Protein AF-A5UXB6-F1 (afdb_monomer_lite)

pLDDT: mean 73.26, std 17.84, range [37.19, 93.69]

Structure (mmCIF, N/CA/C/O backbone):
data_AF-A5UXB6-F1
#
_entry.id   AF-A5UXB6-F1
#
loop_
_atom_site.group_PDB
_atom_site.id
_atom_site.type_symbol
_atom_site.label_atom_id
_atom_site.label_alt_id
_atom_site.label_comp_id
_atom_site.label_asym_id
_atom_site.label_entity_id
_atom_site.label_seq_id
_atom_site.pdbx_PDB_ins_code
_atom_site.Cartn_x
_atom_site.Cartn_y
_atom_site.Cartn_z
_atom_site.occupancy
_atom_site.B_iso_or_equiv
_atom_site.auth_seq_id
_atom_site.auth_comp_id
_atom_site.auth_asym_id
_atom_site.auth_atom_id
_atom_site.pdbx_PDB_model_num
ATOM 1 N N . MET A 1 1 ? 12.233 1.425 -29.321 1.00 39.41 1 MET A N 1
ATOM 2 C CA . MET A 1 1 ? 12.906 1.527 -28.007 1.00 39.41 1 MET A CA 1
ATOM 3 C C . MET A 1 1 ? 11.955 0.971 -26.954 1.00 39.41 1 MET A C 1
ATOM 5 O O . MET A 1 1 ? 10.938 1.598 -26.696 1.00 39.41 1 MET A O 1
ATOM 9 N N . ALA A 1 2 ? 12.189 -0.246 -26.450 1.00 39.12 2 ALA A N 1
ATOM 10 C CA . ALA A 1 2 ? 11.313 -0.839 -25.436 1.00 39.12 2 ALA A CA 1
ATOM 11 C C . ALA A 1 2 ? 11.475 -0.073 -24.106 1.00 39.12 2 ALA A C 1
ATOM 13 O O . ALA A 1 2 ? 12.610 0.250 -23.741 1.00 39.12 2 ALA A O 1
ATOM 14 N N . PRO A 1 3 ? 10.387 0.265 -23.394 1.00 46.69 3 PRO A N 1
ATOM 15 C CA . PRO A 1 3 ? 10.485 0.965 -22.120 1.00 46.69 3 PRO A CA 1
ATOM 16 C C . PRO A 1 3 ? 11.256 0.093 -21.124 1.00 46.69 3 PRO A C 1
ATOM 18 O O . PRO A 1 3 ? 10.908 -1.067 -20.905 1.00 46.69 3 PRO A O 1
ATOM 21 N N . ARG A 1 4 ? 12.327 0.643 -20.537 1.00 51.50 4 ARG A N 1
ATOM 22 C CA . ARG A 1 4 ? 13.117 -0.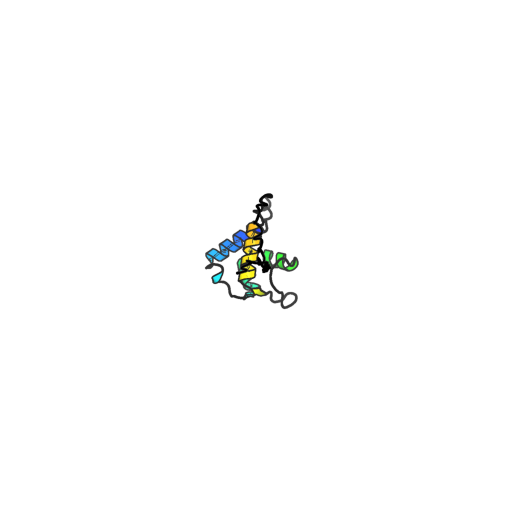061 -19.520 1.00 51.50 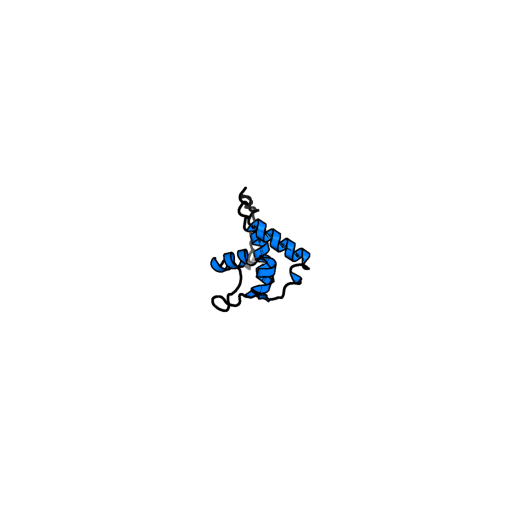4 ARG A CA 1
ATOM 23 C C . ARG A 1 4 ? 12.195 -0.473 -18.364 1.00 51.50 4 ARG A C 1
ATOM 25 O O . ARG A 1 4 ? 11.356 0.340 -17.956 1.00 51.50 4 ARG A O 1
ATOM 32 N N . PRO A 1 5 ? 12.334 -1.694 -17.821 1.00 57.69 5 PRO A N 1
ATOM 33 C CA . PRO A 1 5 ? 11.557 -2.103 -16.661 1.00 57.69 5 PRO A CA 1
ATOM 34 C C . PRO A 1 5 ? 11.853 -1.140 -15.505 1.00 57.69 5 PRO A C 1
ATOM 36 O O . PRO A 1 5 ? 12.982 -1.038 -15.037 1.00 57.69 5 PRO A O 1
ATOM 39 N N . GLN A 1 6 ? 10.841 -0.384 -15.072 1.00 67.62 6 GLN A N 1
ATOM 40 C CA . GLN A 1 6 ? 10.964 0.494 -13.907 1.00 67.62 6 GLN A CA 1
ATOM 41 C C . GLN A 1 6 ? 11.167 -0.367 -12.660 1.00 67.62 6 GLN A C 1
ATOM 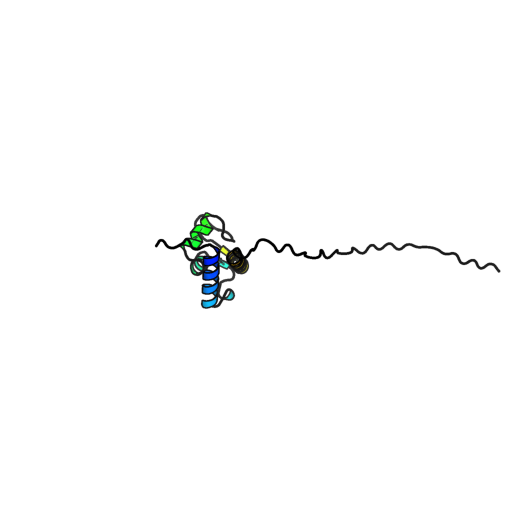43 O O . GLN A 1 6 ? 10.343 -1.257 -12.409 1.00 67.62 6 GLN A O 1
ATOM 48 N N . SER A 1 7 ? 12.227 -0.085 -11.898 1.00 80.38 7 SER A N 1
ATOM 49 C CA . SER A 1 7 ? 12.545 -0.779 -10.648 1.00 80.38 7 SER A CA 1
ATOM 50 C C . SER A 1 7 ? 11.473 -0.532 -9.582 1.00 80.38 7 SER A C 1
ATOM 52 O O . SER A 1 7 ? 10.726 0.452 -9.639 1.00 80.38 7 SER A O 1
ATOM 54 N N . ALA A 1 8 ? 11.391 -1.430 -8.596 1.00 77.94 8 ALA A N 1
ATOM 55 C CA . ALA A 1 8 ? 10.444 -1.311 -7.489 1.00 77.94 8 ALA A CA 1
ATOM 56 C C . ALA A 1 8 ? 10.613 0.019 -6.730 1.00 77.94 8 ALA A C 1
ATOM 58 O O . ALA A 1 8 ? 9.621 0.694 -6.464 1.00 77.94 8 ALA A O 1
ATOM 59 N N . ALA A 1 9 ? 11.853 0.468 -6.514 1.00 81.44 9 ALA A N 1
ATOM 60 C CA . ALA A 1 9 ? 12.136 1.743 -5.859 1.00 81.44 9 ALA A CA 1
ATOM 61 C C . ALA A 1 9 ? 11.677 2.965 -6.665 1.00 81.44 9 ALA A C 1
ATOM 63 O O . ALA A 1 9 ? 11.119 3.903 -6.097 1.00 81.44 9 ALA A O 1
ATOM 64 N N . SER A 1 10 ? 11.836 2.968 -7.996 1.00 84.69 10 SER A N 1
ATOM 65 C CA . SER A 1 10 ? 11.296 4.056 -8.826 1.00 84.69 10 SER A CA 1
ATOM 66 C C . SER A 1 10 ? 9.769 4.133 -8.732 1.00 84.69 10 SER A C 1
ATOM 68 O O . SER A 1 10 ? 9.206 5.229 -8.707 1.00 84.69 10 SER A O 1
ATOM 70 N N . ARG A 1 11 ? 9.089 2.982 -8.640 1.00 84.56 11 ARG A N 1
ATOM 71 C CA . ARG A 1 11 ? 7.631 2.933 -8.446 1.00 84.56 11 ARG A CA 1
ATOM 72 C C . ARG A 1 11 ? 7.225 3.388 -7.044 1.00 84.56 11 ARG A C 1
ATOM 74 O O . ARG A 1 11 ? 6.264 4.144 -6.928 1.00 84.56 11 ARG A O 1
ATOM 81 N N . ALA A 1 12 ? 7.977 3.003 -6.013 1.00 85.69 12 ALA A N 1
ATOM 82 C CA . ALA A 1 12 ? 7.748 3.425 -4.632 1.00 85.69 12 ALA A CA 1
ATOM 83 C C . ALA A 1 12 ? 7.884 4.946 -4.471 1.00 85.69 12 ALA A C 1
ATOM 85 O O . ALA A 1 12 ? 6.962 5.592 -3.976 1.00 85.69 12 ALA A O 1
ATOM 86 N N . ARG A 1 13 ? 8.956 5.546 -5.010 1.00 85.81 13 ARG A N 1
ATOM 87 C CA . ARG A 1 13 ? 9.147 7.010 -5.022 1.00 85.81 13 ARG A CA 1
ATOM 88 C C . ARG A 1 13 ? 8.002 7.733 -5.731 1.00 85.81 13 ARG A C 1
ATOM 90 O O . ARG A 1 13 ? 7.509 8.746 -5.247 1.00 85.81 13 ARG A O 1
ATOM 97 N N . ARG A 1 14 ? 7.519 7.188 -6.852 1.00 86.75 14 ARG A N 1
ATOM 98 C CA . ARG A 1 14 ? 6.369 7.756 -7.571 1.00 86.75 14 ARG A CA 1
ATOM 99 C C . ARG A 1 14 ? 5.073 7.662 -6.763 1.00 86.75 14 ARG A C 1
ATOM 101 O O . ARG A 1 14 ? 4.261 8.579 -6.824 1.00 86.75 14 ARG A O 1
ATOM 108 N N . ALA A 1 15 ? 4.865 6.577 -6.021 1.00 85.75 15 ALA A N 1
ATOM 109 C CA . ALA A 1 15 ? 3.714 6.440 -5.133 1.00 85.75 15 ALA A CA 1
ATOM 110 C C . ALA A 1 15 ? 3.784 7.427 -3.952 1.00 85.75 15 ALA A C 1
ATOM 112 O O . ALA A 1 15 ? 2.772 8.047 -3.633 1.00 85.75 15 ALA A O 1
ATOM 113 N N . GLN A 1 16 ? 4.968 7.646 -3.367 1.00 85.62 16 GLN A N 1
ATOM 114 C CA . GLN A 1 16 ? 5.179 8.676 -2.341 1.00 85.62 16 GLN A CA 1
ATOM 115 C C . GLN A 1 16 ? 4.896 10.089 -2.868 1.00 85.62 16 GLN A C 1
ATOM 117 O O . GLN A 1 16 ? 4.237 10.874 -2.191 1.00 85.62 16 GLN A O 1
ATOM 122 N N . GLU A 1 17 ? 5.339 10.405 -4.086 1.00 85.62 17 GLU A N 1
ATOM 123 C CA . GLU A 1 17 ? 5.066 11.707 -4.705 1.00 85.62 17 GLU A CA 1
ATOM 124 C C . GLU A 1 17 ? 3.564 11.920 -4.936 1.00 85.62 17 GLU A C 1
ATOM 126 O O . GLU A 1 17 ? 3.018 12.972 -4.615 1.00 85.62 17 GLU A O 1
ATOM 131 N N . ARG A 1 18 ? 2.854 10.887 -5.405 1.00 82.19 18 ARG A N 1
ATOM 132 C CA . ARG A 1 18 ? 1.389 10.940 -5.550 1.00 82.19 18 ARG A CA 1
ATOM 133 C C . ARG A 1 18 ? 0.690 11.162 -4.213 1.00 82.19 18 ARG A C 1
ATOM 135 O O . ARG A 1 18 ? -0.241 11.956 -4.154 1.00 82.19 18 ARG A O 1
ATOM 142 N N . LEU A 1 19 ? 1.153 10.505 -3.151 1.00 84.94 19 LEU A N 1
ATOM 143 C CA . LEU A 1 19 ? 0.623 10.725 -1.807 1.00 84.94 19 LEU A CA 1
ATOM 144 C C . LEU A 1 19 ? 0.820 12.172 -1.355 1.00 84.94 19 LEU A C 1
ATOM 146 O O . LEU A 1 19 ? -0.125 12.768 -0.851 1.00 84.94 19 LEU A O 1
ATOM 150 N N . ARG A 1 20 ? 1.995 12.770 -1.592 1.00 84.25 20 ARG A N 1
ATOM 151 C CA . ARG A 1 20 ? 2.249 14.186 -1.268 1.00 84.25 20 ARG A CA 1
ATOM 152 C C . ARG A 1 20 ? 1.284 15.126 -1.984 1.00 84.25 20 ARG A C 1
ATOM 154 O O . ARG A 1 20 ? 0.714 16.001 -1.341 1.00 84.25 20 ARG A O 1
ATOM 161 N N . VAL A 1 21 ? 1.048 14.909 -3.278 1.00 80.25 21 VAL A N 1
ATOM 162 C CA . VAL A 1 21 ? 0.109 15.722 -4.072 1.00 80.25 21 VAL A CA 1
ATOM 163 C C . VAL A 1 21 ? -1.339 15.579 -3.577 1.00 80.25 21 VAL A C 1
ATOM 165 O O . VAL A 1 21 ? -2.106 16.535 -3.648 1.00 80.25 21 VAL A O 1
ATOM 168 N N . CYS A 1 22 ? -1.718 14.420 -3.035 1.00 71.00 22 CYS A N 1
ATOM 169 C CA . CYS A 1 22 ? -3.071 14.144 -2.541 1.00 71.00 22 CYS A CA 1
ATOM 170 C C . CYS A 1 22 ? -3.309 14.504 -1.059 1.00 71.00 22 CYS A C 1
ATOM 172 O O . CYS A 1 22 ? -4.325 14.091 -0.505 1.00 71.00 22 CYS A O 1
ATOM 174 N N . GLY A 1 23 ? -2.415 15.263 -0.414 1.00 74.25 23 GLY A N 1
ATOM 175 C CA . GLY A 1 23 ? -2.568 15.674 0.992 1.00 74.25 23 GLY A CA 1
ATOM 176 C C . GLY A 1 23 ? -1.738 14.869 1.999 1.00 74.25 23 GLY A C 1
ATOM 177 O O . GLY A 1 23 ? -1.924 15.010 3.203 1.00 74.25 23 GLY A O 1
ATOM 178 N N . GLY A 1 24 ? -0.798 14.051 1.525 1.00 78.56 24 GLY A N 1
ATOM 179 C CA . GLY A 1 24 ? 0.156 13.316 2.352 1.00 78.56 24 GLY A CA 1
ATOM 180 C C . GLY A 1 24 ? -0.369 11.985 2.894 1.00 78.56 24 GLY A C 1
ATOM 181 O O . GLY A 1 24 ? -1.447 11.512 2.541 1.00 78.56 24 GLY A O 1
ATOM 182 N N . GLY A 1 25 ? 0.433 11.354 3.758 1.00 76.25 25 GLY A N 1
ATOM 183 C CA . GLY A 1 25 ? 0.074 10.086 4.399 1.00 76.25 25 GLY A CA 1
ATOM 184 C C . GLY A 1 25 ? -1.154 10.199 5.306 1.00 76.25 25 GLY A C 1
ATO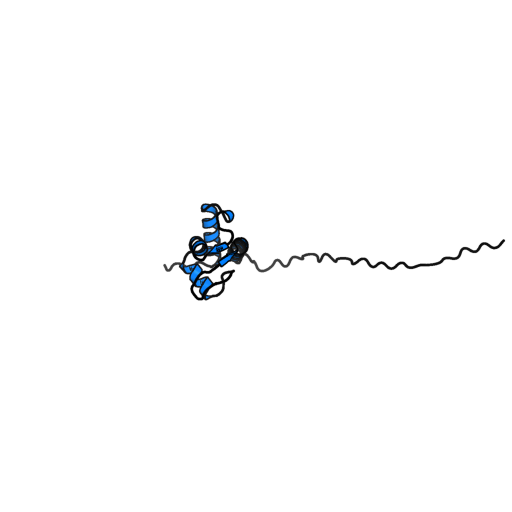M 185 O O . GLY A 1 25 ? -1.911 9.241 5.409 1.00 76.25 25 GLY A O 1
ATOM 186 N N . ASP A 1 26 ? -1.399 11.371 5.895 1.00 78.69 26 ASP A N 1
ATOM 187 C CA . ASP A 1 26 ? -2.508 11.601 6.830 1.00 78.69 26 ASP A CA 1
ATOM 188 C C . ASP A 1 26 ? -3.885 11.656 6.164 1.00 78.69 26 ASP A C 1
ATOM 190 O O . ASP A 1 26 ? -4.889 11.396 6.826 1.00 78.69 26 ASP A O 1
ATOM 194 N N . ALA A 1 27 ? -3.935 11.916 4.853 1.00 82.06 27 ALA A N 1
ATOM 195 C CA . ALA A 1 27 ? -5.162 11.853 4.062 1.00 82.06 27 ALA A CA 1
ATOM 196 C C . ALA A 1 27 ? -5.665 10.410 3.857 1.00 82.06 27 ALA A C 1
ATOM 198 O O . ALA A 1 27 ? -6.815 10.201 3.469 1.00 82.06 27 ALA A O 1
ATOM 199 N N . LEU A 1 28 ? -4.819 9.406 4.116 1.00 85.50 28 LEU A N 1
ATOM 200 C CA . LEU A 1 28 ? -5.216 8.004 4.058 1.00 85.50 28 LEU A CA 1
ATOM 201 C C . LEU A 1 28 ? -6.003 7.599 5.314 1.00 85.50 28 LEU A C 1
ATOM 203 O O . LEU A 1 28 ? -5.667 8.033 6.426 1.00 85.50 28 LEU A O 1
ATOM 207 N N . PRO A 1 29 ? -6.989 6.693 5.174 1.00 87.81 29 PRO A N 1
ATOM 208 C CA . PRO A 1 29 ? -7.678 6.113 6.320 1.00 87.81 29 PRO A CA 1
ATOM 209 C C . PRO A 1 29 ? -6.695 5.349 7.216 1.00 87.81 29 PRO A C 1
ATOM 211 O O . PRO A 1 29 ? -5.698 4.806 6.743 1.00 87.81 29 PRO A O 1
ATOM 214 N N . ALA A 1 30 ? -7.002 5.254 8.514 1.00 90.38 30 ALA A N 1
ATOM 215 C CA . ALA A 1 30 ? -6.167 4.536 9.485 1.00 90.38 30 ALA A CA 1
ATOM 216 C C . ALA A 1 30 ? -5.927 3.061 9.101 1.00 90.38 30 ALA A C 1
ATOM 218 O O . ALA A 1 30 ? -4.869 2.499 9.390 1.00 90.38 30 ALA A O 1
ATOM 219 N N . VAL A 1 31 ? -6.894 2.450 8.412 1.00 91.56 31 VAL A N 1
ATOM 220 C CA . VAL A 1 31 ? -6.777 1.124 7.802 1.00 91.56 31 VAL A CA 1
ATOM 221 C C . VAL A 1 31 ? -7.010 1.265 6.304 1.00 91.56 31 VAL A C 1
ATOM 223 O O . VAL A 1 31 ? -8.107 1.623 5.880 1.00 91.56 31 VAL A O 1
ATOM 226 N N . LEU A 1 32 ? -5.988 0.957 5.510 1.00 91.19 32 LEU A N 1
ATOM 227 C CA . LEU A 1 32 ? -6.075 0.941 4.058 1.00 91.19 32 LEU A CA 1
ATOM 228 C C . LEU A 1 32 ? -6.754 -0.331 3.582 1.00 91.19 32 LEU A C 1
ATOM 230 O O . LEU A 1 32 ? -6.506 -1.427 4.092 1.00 91.19 32 LEU A O 1
ATOM 234 N N . THR A 1 33 ? -7.545 -0.175 2.533 1.00 91.38 33 THR A N 1
ATOM 235 C CA . THR A 1 33 ? -8.128 -1.260 1.756 1.00 91.38 33 THR A CA 1
ATOM 236 C C . THR A 1 33 ? -7.377 -1.456 0.440 1.00 91.38 33 THR A C 1
ATOM 238 O O . THR A 1 33 ? -6.503 -0.674 0.057 1.00 91.38 33 THR A O 1
ATOM 241 N N . SER A 1 34 ? -7.751 -2.495 -0.311 1.00 90.25 34 SER A N 1
ATOM 242 C CA . SER A 1 34 ? -7.250 -2.701 -1.674 1.00 90.25 34 SER A CA 1
ATOM 243 C C . SER A 1 34 ? -7.493 -1.491 -2.577 1.00 90.25 34 SER A C 1
ATOM 245 O O . SER A 1 34 ? -6.662 -1.209 -3.431 1.00 90.25 34 SER A O 1
ATOM 247 N N . HIS A 1 35 ? -8.606 -0.773 -2.399 1.00 88.88 35 HIS A N 1
ATOM 248 C CA . HIS A 1 35 ? -8.919 0.396 -3.217 1.00 88.88 35 HIS A CA 1
ATOM 249 C C . HIS A 1 35 ? -7.909 1.527 -2.981 1.00 88.88 35 HIS A C 1
ATOM 251 O O . HIS A 1 35 ? -7.328 2.041 -3.938 1.00 88.88 35 HIS A O 1
ATOM 257 N N . ASP A 1 36 ? -7.620 1.825 -1.714 1.00 89.69 36 ASP A N 1
ATOM 258 C CA . ASP A 1 36 ? -6.687 2.884 -1.311 1.00 89.69 36 ASP A CA 1
ATOM 259 C C . ASP A 1 36 ? -5.263 2.574 -1.791 1.00 89.69 36 ASP A C 1
ATOM 261 O O . ASP A 1 36 ? -4.589 3.406 -2.405 1.00 89.69 36 ASP A O 1
ATOM 265 N N . ALA A 1 37 ? -4.822 1.326 -1.601 1.00 88.38 37 ALA A N 1
ATOM 266 C CA . ALA A 1 37 ? -3.511 0.882 -2.059 1.00 88.38 37 ALA A CA 1
ATOM 267 C C . ALA A 1 37 ? -3.390 0.898 -3.594 1.00 88.38 37 ALA A C 1
ATOM 269 O O . ALA A 1 37 ? -2.344 1.279 -4.123 1.00 88.38 37 ALA A O 1
ATOM 270 N N . ILE A 1 38 ? -4.447 0.531 -4.331 1.00 89.62 38 ILE A N 1
ATOM 271 C CA . ILE A 1 38 ? -4.468 0.591 -5.802 1.00 89.62 38 ILE A CA 1
ATOM 272 C C . ILE A 1 38 ? -4.412 2.037 -6.298 1.00 89.62 38 ILE A C 1
ATOM 274 O O . ILE A 1 38 ? -3.719 2.300 -7.285 1.00 89.62 38 ILE A O 1
ATOM 278 N N . ALA A 1 39 ? -5.099 2.970 -5.636 1.00 87.00 39 ALA A N 1
ATOM 279 C CA . ALA A 1 39 ? -5.034 4.387 -5.987 1.00 87.00 39 ALA A CA 1
ATOM 280 C C . ALA A 1 39 ? -3.591 4.919 -5.878 1.00 87.00 39 ALA A C 1
ATOM 282 O O . ALA A 1 39 ? -3.113 5.615 -6.781 1.00 87.00 39 ALA A O 1
ATOM 283 N N . CYS A 1 40 ? -2.864 4.496 -4.839 1.00 86.25 40 CYS A N 1
ATOM 284 C CA . CYS A 1 40 ? -1.478 4.895 -4.595 1.00 86.25 40 CYS A CA 1
ATOM 285 C C . CYS A 1 40 ? -0.481 4.208 -5.547 1.00 86.25 40 CYS A C 1
ATOM 287 O O . CYS A 1 40 ? 0.243 4.871 -6.296 1.00 86.25 40 CYS A O 1
ATOM 289 N N . LEU A 1 41 ? -0.457 2.871 -5.542 1.00 87.31 41 LEU A N 1
ATOM 290 C CA . LEU A 1 41 ? 0.554 2.04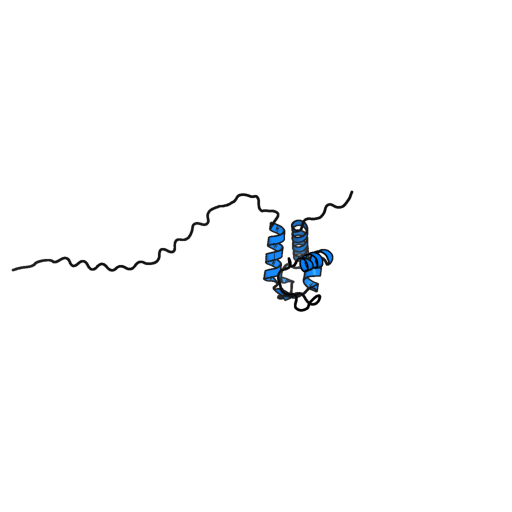2 -6.216 1.00 87.31 41 LEU A CA 1
ATOM 291 C C . LEU A 1 41 ? 0.241 1.786 -7.697 1.00 87.31 41 LEU A C 1
ATOM 293 O O . LEU A 1 41 ? 1.126 1.454 -8.488 1.00 8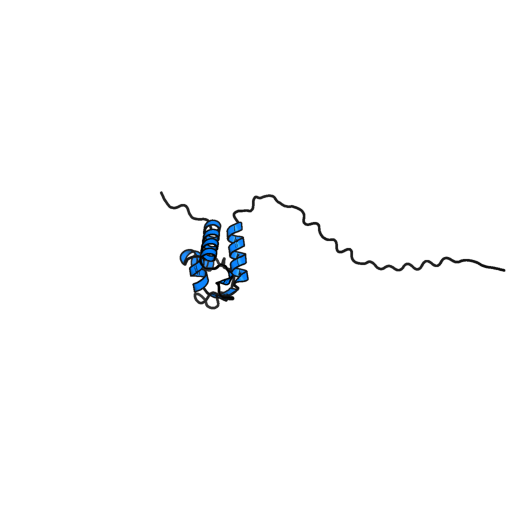7.31 41 LEU A O 1
ATOM 297 N N . GLY A 1 42 ? -1.024 1.917 -8.087 1.00 88.44 42 GLY A N 1
ATOM 298 C CA . GLY A 1 42 ? -1.528 1.458 -9.374 1.00 88.44 42 GLY A CA 1
ATOM 299 C C . GLY A 1 42 ? -1.863 -0.037 -9.377 1.00 88.44 42 GLY A C 1
ATOM 300 O O . GLY A 1 42 ? -1.193 -0.875 -8.768 1.00 88.44 42 GLY A O 1
ATOM 301 N N . ARG A 1 43 ? -2.909 -0.388 -10.131 1.00 88.44 43 ARG A N 1
ATOM 302 C CA . ARG A 1 43 ? -3.511 -1.732 -10.147 1.00 88.44 43 ARG A CA 1
ATOM 303 C C . ARG A 1 43 ? -2.526 -2.850 -10.502 1.00 88.44 43 ARG A C 1
ATOM 305 O O . ARG A 1 43 ? -2.500 -3.879 -9.833 1.00 88.44 43 ARG A O 1
ATOM 312 N N . ALA A 1 44 ? -1.721 -2.663 -11.549 1.00 88.31 44 ALA A N 1
ATOM 313 C CA . ALA A 1 44 ? -0.802 -3.696 -12.029 1.00 88.31 44 ALA A CA 1
ATOM 314 C C . ALA A 1 44 ? 0.291 -4.027 -11.001 1.00 88.31 44 ALA A C 1
ATOM 316 O O . ALA A 1 44 ? 0.597 -5.197 -10.777 1.00 88.31 44 ALA A O 1
ATOM 317 N N . TRP A 1 45 ? 0.852 -3.005 -10.347 1.00 88.62 45 TRP A N 1
ATOM 318 C CA . TRP A 1 45 ? 1.909 -3.203 -9.360 1.00 88.62 45 TRP A CA 1
ATOM 319 C C . TRP A 1 45 ? 1.364 -3.780 -8.052 1.00 88.62 45 TRP A C 1
ATOM 321 O O . TRP A 1 45 ? 1.951 -4.722 -7.527 1.00 88.62 45 TRP A O 1
ATOM 331 N N . PHE A 1 46 ? 0.194 -3.319 -7.599 1.00 90.38 46 PHE A N 1
ATOM 332 C CA . PHE A 1 46 ? -0.499 -3.898 -6.446 1.00 90.38 46 PHE A CA 1
ATOM 333 C C . PHE A 1 46 ? -0.746 -5.407 -6.615 1.00 90.38 46 PHE A C 1
ATOM 335 O O . PHE A 1 46 ? -0.369 -6.196 -5.753 1.00 90.38 46 PHE A O 1
ATOM 342 N N . HIS A 1 47 ? -1.319 -5.838 -7.747 1.00 88.31 47 HIS A N 1
ATOM 343 C CA . HIS A 1 47 ? -1.568 -7.266 -7.984 1.00 88.31 47 HIS A CA 1
ATOM 344 C C . HIS A 1 47 ? -0.285 -8.089 -8.096 1.00 88.31 47 HIS A C 1
ATOM 346 O O . HIS A 1 47 ? -0.275 -9.243 -7.671 1.00 88.31 47 HIS A O 1
ATOM 352 N N . HIS A 1 48 ? 0.780 -7.523 -8.667 1.00 88.94 48 HIS A N 1
ATOM 353 C CA . HIS A 1 48 ? 2.083 -8.177 -8.691 1.00 88.94 48 HIS A CA 1
ATOM 354 C C . HIS A 1 48 ? 2.584 -8.426 -7.262 1.00 88.94 48 HIS A C 1
ATOM 356 O O . HIS A 1 48 ? 2.823 -9.574 -6.902 1.00 88.94 48 HIS A O 1
ATOM 362 N N . LEU A 1 49 ? 2.638 -7.392 -6.418 1.00 88.69 49 LEU A N 1
ATOM 363 C CA . LEU A 1 49 ? 3.093 -7.533 -5.032 1.00 88.69 49 LEU A CA 1
ATOM 364 C C . LEU A 1 49 ? 2.213 -8.492 -4.216 1.00 88.69 49 LEU A C 1
ATOM 366 O O . LEU A 1 49 ? 2.733 -9.290 -3.441 1.00 88.69 49 LEU A O 1
ATOM 370 N N . LEU A 1 50 ? 0.894 -8.463 -4.433 1.00 87.56 50 LEU A N 1
ATOM 371 C CA . LEU A 1 50 ? -0.044 -9.360 -3.757 1.00 87.56 50 LEU A CA 1
ATOM 372 C C . LEU A 1 50 ? 0.200 -10.830 -4.126 1.00 87.56 50 LEU A C 1
ATOM 374 O O . LEU A 1 50 ? 0.175 -11.690 -3.255 1.00 87.56 50 LEU A O 1
ATOM 378 N N . ARG A 1 51 ? 0.471 -11.133 -5.403 1.00 87.12 51 ARG A N 1
ATOM 379 C CA . ARG A 1 51 ? 0.783 -12.503 -5.856 1.00 87.12 51 ARG A CA 1
ATOM 380 C C . ARG A 1 51 ? 2.091 -13.039 -5.277 1.00 87.12 51 ARG A C 1
ATOM 382 O O . ARG A 1 51 ? 2.227 -14.247 -5.132 1.00 87.12 51 ARG A O 1
ATOM 389 N N . HIS A 1 52 ? 3.033 -12.150 -4.975 1.00 85.81 52 HIS A N 1
ATOM 390 C CA . HIS A 1 52 ? 4.340 -12.495 -4.421 1.00 85.81 52 HIS A CA 1
ATOM 391 C C . HIS A 1 52 ? 4.409 -12.360 -2.891 1.00 85.81 52 HIS A C 1
ATOM 393 O O . HIS A 1 52 ? 5.497 -12.474 -2.341 1.00 85.81 52 HIS A O 1
ATOM 399 N N . ASN A 1 53 ? 3.282 -12.128 -2.200 1.00 84.12 53 ASN A N 1
ATOM 400 C CA . ASN A 1 53 ? 3.230 -11.893 -0.748 1.00 84.12 53 ASN A CA 1
ATOM 401 C C . ASN A 1 53 ? 4.202 -10.799 -0.259 1.00 84.12 53 ASN A C 1
ATOM 403 O O . ASN A 1 53 ? 4.726 -10.869 0.847 1.00 84.12 53 ASN A O 1
ATOM 407 N N . ALA A 1 54 ? 4.432 -9.778 -1.088 1.00 86.81 54 ALA A N 1
ATOM 408 C CA . ALA A 1 54 ? 5.367 -8.685 -0.813 1.00 86.81 54 ALA A CA 1
ATOM 409 C C . ALA A 1 54 ? 4.679 -7.414 -0.273 1.00 86.81 54 ALA A C 1
ATOM 411 O O . ALA A 1 54 ? 5.337 -6.399 -0.067 1.00 86.81 54 ALA A O 1
ATOM 412 N N . LEU A 1 55 ? 3.351 -7.439 -0.088 1.00 88.44 55 LEU A N 1
ATOM 413 C CA . LEU A 1 55 ? 2.587 -6.346 0.524 1.00 88.44 55 LEU A CA 1
ATOM 414 C C . LEU A 1 55 ? 2.411 -6.595 2.026 1.00 88.44 55 LEU A C 1
ATOM 416 O O . LEU A 1 55 ? 1.968 -7.685 2.395 1.00 88.44 55 LEU A O 1
ATOM 420 N N . PRO A 1 56 ? 2.645 -5.590 2.887 1.00 88.19 56 PRO A N 1
ATOM 421 C CA . PRO A 1 56 ? 2.351 -5.709 4.308 1.00 88.19 56 PRO A CA 1
ATOM 422 C C . PRO A 1 56 ? 0.841 -5.789 4.545 1.00 88.19 56 PRO A C 1
ATOM 424 O O . PRO A 1 56 ? 0.063 -5.150 3.843 1.00 88.19 56 PRO A O 1
ATOM 427 N N . GLY A 1 57 ? 0.411 -6.519 5.568 1.00 88.56 57 GLY A N 1
ATOM 428 C CA . GLY A 1 57 ? -0.996 -6.608 5.959 1.00 88.56 57 GLY A CA 1
ATOM 429 C C . GLY A 1 57 ? -1.617 -7.972 5.687 1.00 88.56 57 GLY A C 1
ATOM 430 O O . GLY A 1 57 ? -0.924 -8.958 5.442 1.00 88.56 57 GLY A O 1
ATOM 431 N N . VAL A 1 58 ? -2.944 -8.036 5.783 1.00 85.69 58 VAL A N 1
ATOM 432 C CA . VAL A 1 58 ? -3.688 -9.298 5.775 1.00 85.69 58 VAL A CA 1
ATOM 433 C C . VAL A 1 58 ? -4.716 -9.294 4.656 1.00 85.69 58 VAL A C 1
ATOM 435 O O . VAL A 1 58 ? -5.514 -8.365 4.502 1.00 85.69 58 VAL A O 1
ATOM 438 N N . GLN A 1 59 ? -4.722 -10.374 3.880 1.00 83.69 59 GLN A N 1
ATOM 439 C CA . GLN A 1 59 ? -5.804 -10.668 2.958 1.00 83.69 59 GLN A CA 1
ATOM 440 C C . GLN A 1 59 ? -6.901 -11.431 3.711 1.00 83.69 59 GLN A C 1
ATOM 442 O O . GLN A 1 59 ? -6.712 -12.577 4.104 1.00 83.69 59 GLN A O 1
ATOM 447 N N . VAL A 1 60 ? -8.047 -10.783 3.924 1.00 76.38 60 VAL A N 1
ATOM 448 C CA . VAL A 1 60 ? -9.147 -11.308 4.755 1.00 76.38 60 VAL A CA 1
ATOM 449 C C . VAL A 1 60 ? -9.868 -12.475 4.068 1.00 76.38 60 VAL A C 1
ATOM 451 O O . VAL A 1 60 ? -10.379 -13.370 4.730 1.00 76.38 60 VAL A O 1
ATOM 454 N N . ILE A 1 61 ? -9.906 -12.485 2.732 1.00 75.19 61 ILE A N 1
ATOM 455 C CA . ILE A 1 61 ? -10.533 -13.538 1.919 1.00 75.19 61 ILE A CA 1
ATOM 456 C C . ILE A 1 61 ? -9.628 -13.812 0.720 1.00 75.19 61 ILE A C 1
ATOM 458 O O . ILE A 1 61 ? -9.111 -12.870 0.119 1.00 75.19 61 ILE A O 1
ATOM 462 N N . ARG A 1 62 ? -9.466 -15.076 0.317 1.00 66.06 62 ARG A N 1
ATOM 463 C CA . ARG A 1 62 ? -8.723 -15.444 -0.899 1.00 66.06 62 ARG A CA 1
ATOM 464 C C . ARG A 1 62 ? -9.319 -14.707 -2.111 1.00 66.06 62 ARG A C 1
ATOM 466 O O . ARG A 1 62 ? -10.482 -14.910 -2.435 1.00 66.06 62 ARG A O 1
ATOM 473 N N . PHE A 1 63 ? -8.530 -13.834 -2.744 1.00 64.88 63 PHE A N 1
ATOM 474 C CA . PHE A 1 63 ? -8.956 -12.897 -3.808 1.00 64.88 63 PHE A CA 1
ATOM 475 C C . PHE A 1 63 ? -9.935 -11.782 -3.393 1.00 64.88 63 PHE A C 1
ATOM 477 O O . PHE A 1 63 ? -10.426 -11.055 -4.253 1.00 64.88 63 PHE A O 1
ATOM 484 N N . GLY A 1 64 ? -10.203 -11.619 -2.100 1.00 70.81 64 GLY A N 1
ATOM 485 C CA . GLY A 1 64 ? -11.067 -10.573 -1.565 1.00 70.81 64 GLY A CA 1
ATOM 486 C C . GLY A 1 64 ? -10.289 -9.417 -0.944 1.00 70.81 64 GLY A C 1
ATOM 487 O O . GLY A 1 64 ? -9.245 -9.000 -1.446 1.00 70.81 64 GLY A O 1
ATOM 488 N N . VAL A 1 65 ? -10.828 -8.878 0.149 1.00 80.06 65 VAL A N 1
ATOM 489 C CA . VAL A 1 65 ? -10.385 -7.609 0.737 1.00 80.06 65 VAL A CA 1
ATOM 490 C C . VAL A 1 65 ? -9.006 -7.756 1.384 1.00 80.06 65 VAL A C 1
ATOM 492 O O . VAL A 1 65 ? -8.830 -8.519 2.333 1.00 80.06 65 VAL A O 1
ATOM 495 N N . TRP A 1 66 ? -8.033 -6.995 0.887 1.00 91.00 66 TRP A N 1
ATOM 496 C CA . TRP A 1 66 ? -6.762 -6.767 1.575 1.00 91.00 66 TRP A CA 1
ATOM 497 C C . TRP A 1 66 ? -6.891 -5.568 2.514 1.00 91.00 66 TRP A C 1
ATOM 499 O O . TRP A 1 66 ? -7.539 -4.577 2.155 1.00 91.00 66 TRP A O 1
ATOM 509 N N . ARG A 1 67 ? -6.293 -5.676 3.704 1.00 92.25 67 ARG A N 1
ATOM 510 C CA . ARG A 1 67 ? -6.263 -4.619 4.715 1.00 92.25 67 ARG A CA 1
ATOM 511 C C . ARG A 1 67 ? -4.870 -4.447 5.301 1.00 92.25 67 ARG A C 1
ATOM 513 O O . ARG A 1 67 ? -4.199 -5.434 5.598 1.00 92.25 67 ARG A O 1
ATOM 520 N N . CYS A 1 68 ? -4.477 -3.201 5.530 1.00 93.12 68 CYS A N 1
ATOM 521 C CA . CYS A 1 68 ? -3.210 -2.870 6.174 1.00 93.12 68 CYS A CA 1
ATOM 522 C C . CYS A 1 68 ? -3.351 -1.608 7.025 1.00 93.12 68 CYS A C 1
ATOM 524 O O . CYS A 1 68 ? -4.086 -0.694 6.658 1.00 93.12 68 CYS A O 1
ATOM 526 N N . ALA A 1 69 ? -2.659 -1.555 8.161 1.00 93.69 69 ALA A N 1
ATOM 527 C CA . ALA A 1 69 ? -2.582 -0.330 8.943 1.00 93.69 69 ALA A CA 1
ATOM 528 C C . ALA A 1 69 ? -1.792 0.736 8.170 1.00 93.69 69 ALA A C 1
ATOM 530 O O . ALA A 1 69 ? -0.788 0.438 7.517 1.00 93.69 69 ALA A O 1
ATOM 531 N N . ARG A 1 70 ? -2.240 1.989 8.264 1.00 92.38 70 ARG A N 1
ATOM 532 C CA . ARG A 1 70 ? -1.644 3.128 7.557 1.00 92.38 70 ARG A CA 1
ATOM 533 C C . ARG A 1 70 ? -0.158 3.287 7.808 1.00 92.38 70 ARG A C 1
ATOM 535 O O . ARG A 1 70 ? 0.607 3.399 6.858 1.00 92.38 70 ARG A O 1
ATOM 542 N N . GLU A 1 71 ? 0.239 3.261 9.070 1.00 92.12 71 GLU A N 1
ATOM 543 C CA . GLU A 1 71 ? 1.636 3.431 9.465 1.00 92.12 71 GLU A CA 1
ATOM 544 C C . GLU A 1 71 ? 2.509 2.321 8.879 1.00 92.12 71 GLU A C 1
ATOM 546 O O . GLU A 1 71 ? 3.518 2.606 8.244 1.00 92.12 71 GLU A O 1
ATOM 551 N N . THR A 1 72 ? 2.066 1.064 8.972 1.00 92.44 72 THR A N 1
ATOM 552 C CA . THR A 1 72 ? 2.779 -0.082 8.391 1.00 92.44 72 THR A CA 1
ATOM 553 C C . THR A 1 72 ? 2.949 0.058 6.880 1.00 92.44 72 THR A C 1
ATOM 555 O O . THR A 1 72 ? 4.030 -0.201 6.354 1.00 92.44 72 THR A O 1
ATOM 558 N N . PHE A 1 73 ? 1.904 0.492 6.174 1.00 92.00 73 PHE A N 1
ATOM 559 C CA . PHE A 1 73 ? 1.973 0.708 4.732 1.00 92.00 73 PHE A CA 1
ATOM 560 C C . PHE A 1 73 ? 2.950 1.831 4.355 1.00 92.00 73 PHE A C 1
ATOM 562 O O . PHE A 1 73 ? 3.728 1.674 3.415 1.00 92.00 73 PHE A O 1
ATOM 569 N N . LEU A 1 74 ? 2.923 2.953 5.079 1.00 90.25 74 LEU A N 1
ATOM 570 C CA . LEU A 1 74 ? 3.797 4.098 4.813 1.00 90.25 74 LEU A CA 1
ATOM 571 C C . LEU A 1 74 ? 5.266 3.780 5.107 1.00 90.25 74 LEU A C 1
ATOM 573 O O . LEU A 1 74 ? 6.124 4.129 4.294 1.00 90.25 74 LEU A O 1
ATOM 577 N N . THR A 1 75 ? 5.546 3.087 6.213 1.00 91.81 75 THR A N 1
ATOM 578 C CA . THR A 1 75 ? 6.898 2.628 6.561 1.00 91.81 75 THR A CA 1
ATOM 579 C C . THR A 1 75 ? 7.445 1.697 5.487 1.00 91.81 75 THR A C 1
ATOM 581 O O . THR A 1 75 ? 8.498 1.974 4.920 1.00 91.81 75 THR A O 1
ATOM 584 N N . TRP A 1 76 ? 6.680 0.669 5.114 1.00 92.62 76 TRP A N 1
ATOM 585 C CA . TRP A 1 76 ? 7.061 -0.246 4.037 1.00 92.62 76 TRP A CA 1
ATOM 586 C C . TRP A 1 76 ? 7.310 0.492 2.714 1.00 92.62 76 TRP A C 1
ATOM 588 O O . TRP A 1 76 ? 8.281 0.224 2.009 1.00 92.62 76 TRP A O 1
ATOM 598 N N . LEU A 1 77 ? 6.464 1.467 2.366 1.00 89.75 77 LEU A N 1
ATOM 599 C CA . LEU A 1 77 ? 6.640 2.236 1.136 1.00 89.75 77 LEU A CA 1
ATOM 600 C C . LEU A 1 77 ? 7.926 3.080 1.161 1.00 89.75 77 LEU A C 1
ATOM 602 O O . LEU A 1 77 ? 8.562 3.257 0.119 1.00 89.75 77 LEU A O 1
ATOM 606 N N . ALA A 1 78 ? 8.306 3.600 2.331 1.00 88.50 78 ALA A N 1
ATOM 607 C CA . ALA A 1 78 ? 9.565 4.311 2.527 1.00 88.50 78 ALA A CA 1
ATOM 608 C C . ALA A 1 78 ? 10.779 3.387 2.417 1.00 88.50 78 ALA A C 1
ATOM 610 O O . ALA A 1 78 ? 11.733 3.737 1.722 1.00 88.50 78 ALA A O 1
ATOM 611 N N . GLU A 1 79 ? 10.718 2.199 3.012 1.00 87.62 79 GLU A N 1
ATOM 612 C CA . GLU A 1 79 ? 11.757 1.170 2.883 1.00 87.62 79 GLU A CA 1
ATOM 613 C C . GLU A 1 79 ? 11.963 0.786 1.413 1.00 87.62 79 GLU A C 1
ATOM 615 O O . GLU A 1 79 ? 13.069 0.919 0.892 1.00 87.62 79 GLU A O 1
ATOM 620 N N . MET A 1 80 ? 10.887 0.475 0.686 1.00 85.94 80 MET A N 1
ATOM 621 C CA . MET A 1 80 ? 10.945 0.149 -0.746 1.00 85.94 80 MET A CA 1
ATOM 622 C C . MET A 1 80 ? 11.530 1.280 -1.611 1.00 85.94 80 MET A C 1
ATOM 624 O O . MET A 1 80 ? 12.154 1.025 -2.643 1.00 85.94 80 MET A O 1
ATOM 628 N N . ALA A 1 81 ? 11.309 2.545 -1.238 1.00 84.50 81 ALA A N 1
ATOM 629 C CA . ALA A 1 81 ? 11.871 3.702 -1.940 1.00 84.50 81 ALA A CA 1
ATOM 630 C C . ALA A 1 81 ? 13.374 3.903 -1.658 1.00 84.50 81 ALA A C 1
ATOM 632 O O . ALA A 1 81 ? 14.087 4.480 -2.500 1.00 84.50 81 ALA A O 1
ATOM 633 N N . ASN A 1 82 ? 13.828 3.414 -0.501 1.00 81.38 82 ASN A N 1
ATOM 634 C CA . ASN A 1 82 ? 15.190 3.507 0.015 1.00 81.38 82 ASN A CA 1
ATOM 635 C C . ASN A 1 82 ? 16.036 2.253 -0.252 1.00 81.38 82 ASN A C 1
ATOM 637 O O . ASN A 1 82 ? 17.253 2.358 -0.199 1.00 81.38 82 ASN A O 1
ATOM 641 N N . GLU A 1 83 ? 15.452 1.111 -0.628 1.00 65.88 83 GLU A N 1
ATOM 642 C CA . GLU A 1 83 ? 16.180 -0.131 -0.967 1.00 65.88 83 GLU A CA 1
ATOM 643 C C . GLU A 1 83 ? 17.156 -0.002 -2.160 1.00 65.88 83 GLU A C 1
ATOM 645 O O . GLU A 1 83 ? 17.973 -0.886 -2.392 1.00 65.88 83 GLU A O 1
ATOM 650 N N . VAL A 1 84 ? 17.129 1.105 -2.915 1.00 52.44 84 VAL A N 1
ATOM 651 C CA . VAL A 1 84 ? 18.159 1.428 -3.934 1.00 52.44 84 VAL A CA 1
ATOM 652 C C . VAL A 1 84 ? 19.323 2.256 -3.363 1.00 52.44 84 VAL A C 1
ATOM 654 O O . VAL A 1 84 ? 20.316 2.483 -4.048 1.00 52.44 84 VAL A O 1
ATOM 657 N N . THR A 1 85 ? 19.243 2.660 -2.098 1.00 44.22 85 THR A N 1
ATOM 658 C CA . THR A 1 85 ? 20.281 3.391 -1.366 1.00 44.22 85 THR A CA 1
ATOM 659 C C . THR A 1 85 ? 20.744 2.581 -0.154 1.00 44.22 85 THR A C 1
ATOM 661 O O . THR A 1 85 ? 20.724 3.053 0.976 1.00 44.22 85 THR A O 1
ATOM 664 N N . LEU A 1 86 ? 21.188 1.351 -0.384 1.00 37.81 86 LEU A N 1
ATOM 665 C CA . LEU A 1 86 ? 22.296 0.833 0.405 1.00 37.81 86 LEU A CA 1
ATOM 666 C C . LEU A 1 86 ? 23.505 0.836 -0.528 1.00 37.81 86 LEU A C 1
ATOM 668 O O . LEU A 1 86 ? 23.635 -0.081 -1.343 1.00 37.81 86 LEU A O 1
ATOM 672 N N . PRO A 1 87 ? 24.392 1.849 -0.475 1.00 37.19 87 PRO A N 1
ATOM 673 C CA . PRO A 1 87 ? 25.782 1.513 -0.702 1.00 37.19 87 PRO A CA 1
ATOM 674 C C . PRO A 1 87 ? 26.103 0.393 0.293 1.00 37.19 87 PRO A C 1
ATOM 676 O O . PRO A 1 87 ? 25.753 0.462 1.473 1.00 37.19 87 PRO A O 1
ATOM 679 N N . ALA A 1 88 ? 26.711 -0.681 -0.205 1.00 48.16 88 ALA A N 1
ATOM 680 C CA . ALA A 1 88 ? 27.529 -1.493 0.670 1.00 48.16 88 ALA A CA 1
ATOM 681 C C . ALA A 1 88 ? 28.425 -0.527 1.463 1.00 48.16 88 ALA A C 1
ATOM 683 O O . ALA A 1 88 ? 28.925 0.431 0.878 1.00 48.16 88 ALA A O 1
ATOM 684 N N . GLU A 1 89 ? 28.627 -0.811 2.748 1.00 49.31 89 GLU A N 1
ATOM 685 C CA . GLU A 1 89 ? 29.545 -0.089 3.641 1.00 49.31 89 GLU A CA 1
ATOM 686 C C . GLU A 1 89 ? 28.947 1.146 4.338 1.00 49.31 89 GLU A C 1
ATOM 688 O O . GLU A 1 89 ? 29.185 2.281 3.961 1.00 49.31 89 GLU A O 1
ATOM 693 N N . ASP A 1 90 ? 28.220 0.906 5.434 1.00 46.03 90 ASP A N 1
ATOM 694 C CA . ASP A 1 90 ? 28.439 1.666 6.672 1.00 46.03 90 ASP A CA 1
ATOM 695 C C . ASP A 1 90 ? 28.016 0.803 7.870 1.00 46.03 90 ASP A C 1
ATOM 697 O O . ASP A 1 90 ? 26.964 0.944 8.497 1.00 46.03 90 ASP A O 1
ATOM 701 N N . VAL A 1 91 ? 28.870 -0.183 8.150 1.00 52.81 91 VAL A N 1
ATOM 702 C CA . VAL A 1 91 ? 29.018 -0.718 9.500 1.00 52.81 91 VAL A CA 1
ATOM 703 C C . VAL A 1 91 ? 29.700 0.386 10.302 1.00 52.81 91 VAL A C 1
ATOM 705 O O . VAL A 1 91 ? 30.922 0.439 10.374 1.00 52.81 91 VAL A O 1
ATOM 708 N N . VAL A 1 92 ? 28.914 1.274 10.897 1.00 50.72 92 VAL A N 1
ATOM 709 C CA . VAL A 1 92 ? 29.390 2.141 11.977 1.00 50.72 92 VAL A CA 1
ATOM 710 C C . VAL A 1 92 ? 28.555 1.882 13.217 1.00 50.72 92 VAL A C 1
ATOM 712 O O . VAL A 1 92 ? 27.474 2.424 13.422 1.00 50.72 92 VAL A O 1
ATOM 715 N N . ASP A 1 93 ? 29.087 0.944 13.999 1.00 49.22 93 ASP A N 1
ATOM 716 C CA . ASP A 1 93 ? 29.361 1.132 15.420 1.00 49.22 93 ASP A CA 1
ATOM 717 C C . ASP A 1 93 ? 28.268 1.886 16.195 1.00 49.22 93 ASP A C 1
ATOM 719 O O . ASP A 1 93 ? 28.380 3.064 16.533 1.00 49.22 93 ASP A O 1
ATOM 723 N N . ALA A 1 94 ? 27.186 1.180 16.519 1.00 41.12 94 ALA A N 1
ATOM 724 C CA . ALA A 1 94 ? 26.407 1.558 17.685 1.00 41.12 94 ALA A CA 1
ATOM 725 C C . ALA A 1 94 ? 27.239 1.176 18.922 1.00 41.12 94 ALA A C 1
ATOM 727 O O . ALA A 1 94 ? 27.467 -0.022 19.128 1.00 41.12 94 ALA A O 1
ATOM 728 N N . PRO A 1 95 ? 27.672 2.123 19.779 1.00 49.03 95 PRO A N 1
ATOM 729 C CA . PRO A 1 95 ? 28.260 1.746 21.046 1.00 49.03 95 PRO A CA 1
ATOM 730 C C . PRO A 1 95 ? 27.164 1.054 21.848 1.00 49.03 95 PRO A C 1
ATOM 732 O O . PRO A 1 95 ? 26.149 1.657 22.215 1.00 49.03 95 PRO A O 1
ATOM 735 N N . VAL A 1 96 ? 27.371 -0.237 22.104 1.00 54.75 96 VAL A N 1
ATOM 736 C CA . VAL A 1 96 ? 26.646 -0.990 23.121 1.00 54.75 96 VAL A CA 1
ATOM 737 C C . VAL A 1 96 ? 26.699 -0.147 24.390 1.00 54.75 96 VAL A C 1
ATOM 739 O O . VAL A 1 96 ? 27.745 -0.011 25.024 1.00 54.75 96 VAL A O 1
ATOM 742 N N . ARG A 1 97 ? 25.566 0.464 24.754 1.00 45.94 97 ARG A N 1
ATOM 743 C CA . ARG A 1 97 ? 25.366 0.983 26.103 1.00 45.94 97 ARG A CA 1
ATOM 744 C C . ARG A 1 97 ? 25.398 -0.230 27.022 1.00 45.94 97 ARG A C 1
ATOM 746 O O . ARG A 1 97 ? 24.371 -0.865 27.252 1.00 45.94 97 ARG A O 1
ATOM 753 N N . SER A 1 98 ? 26.593 -0.562 27.504 1.00 47.41 98 SER A N 1
ATOM 754 C CA . SER A 1 98 ? 26.785 -1.441 28.646 1.00 47.41 98 SER A CA 1
ATOM 755 C C . SER A 1 98 ? 25.988 -0.850 29.797 1.00 47.41 98 SER A C 1
ATOM 757 O O . SER A 1 98 ? 26.343 0.173 30.380 1.00 47.41 98 SER A O 1
ATOM 759 N N . VAL A 1 99 ? 24.853 -1.483 30.070 1.00 52.38 99 VAL A N 1
ATOM 760 C CA . VAL A 1 99 ? 24.122 -1.337 31.318 1.00 52.38 99 VAL A CA 1
ATOM 761 C C . VAL A 1 99 ? 25.025 -1.950 32.379 1.00 52.38 99 VAL A C 1
ATOM 763 O O . VAL A 1 99 ? 25.014 -3.162 32.597 1.00 52.38 99 VAL A O 1
ATOM 766 N N . ASP A 1 100 ? 25.865 -1.115 32.990 1.00 50.31 100 ASP A N 1
ATOM 767 C CA . ASP A 1 100 ? 26.622 -1.501 34.171 1.00 50.31 100 ASP A CA 1
ATOM 768 C C . ASP A 1 100 ? 25.610 -1.740 35.293 1.00 50.31 100 ASP A C 1
ATOM 770 O O . ASP A 1 100 ? 25.032 -0.838 35.904 1.00 50.31 100 ASP A O 1
ATOM 774 N N . THR A 1 101 ? 25.297 -3.019 35.444 1.00 55.88 101 THR A N 1
ATOM 775 C CA . THR A 1 101 ? 24.426 -3.558 36.467 1.00 55.88 101 THR A CA 1
ATOM 776 C C . THR A 1 101 ? 25.089 -3.305 37.811 1.00 55.88 101 THR A C 1
ATOM 778 O O . THR A 1 101 ? 26.158 -3.835 38.105 1.00 55.88 101 THR A O 1
ATOM 781 N N . VAL A 1 102 ? 24.414 -2.501 38.629 1.00 53.25 102 VAL A N 1
ATOM 782 C CA . VAL A 1 102 ? 24.698 -2.233 40.038 1.00 53.25 102 VAL A CA 1
ATOM 783 C C . VAL A 1 102 ? 25.082 -3.528 40.761 1.00 53.25 102 VAL A C 1
ATOM 785 O O . VAL A 1 102 ? 24.228 -4.333 41.133 1.00 53.25 102 VAL A O 1
ATOM 788 N N . ARG A 1 103 ? 26.382 -3.729 40.998 1.00 47.81 103 ARG A N 1
ATOM 789 C CA . ARG A 1 103 ? 26.880 -4.757 41.915 1.00 47.81 103 ARG A CA 1
ATOM 790 C C . ARG A 1 103 ? 27.142 -4.117 43.274 1.00 47.81 103 ARG A C 1
ATOM 792 O O . ARG A 1 103 ? 28.252 -3.716 43.609 1.00 47.81 103 ARG A O 1
ATOM 799 N N . THR A 1 104 ? 26.079 -4.064 44.069 1.00 52.00 104 THR A N 1
ATOM 800 C CA . THR A 1 104 ? 26.139 -3.912 45.523 1.00 52.00 104 THR A CA 1
ATOM 801 C C . THR A 1 104 ? 26.927 -5.079 46.116 1.00 52.00 104 THR A C 1
ATOM 803 O O . THR A 1 104 ? 26.441 -6.205 46.164 1.00 52.00 104 THR A O 1
ATOM 806 N N . THR A 1 105 ? 28.129 -4.814 46.625 1.00 51.19 105 THR A N 1
ATOM 807 C CA . THR A 1 105 ? 28.762 -5.671 47.636 1.00 51.19 105 THR A CA 1
ATOM 808 C C . THR A 1 105 ? 29.264 -4.804 48.778 1.00 51.19 105 THR A C 1
ATOM 810 O O . THR A 1 105 ? 30.367 -4.260 48.738 1.00 51.19 105 THR A O 1
ATOM 813 N N . ALA A 1 106 ? 28.431 -4.687 49.810 1.00 51.38 106 ALA A N 1
ATOM 814 C CA . ALA A 1 106 ? 28.820 -4.192 51.118 1.00 51.38 106 ALA A CA 1
ATOM 815 C C . ALA A 1 106 ? 29.880 -5.134 51.708 1.00 51.38 106 ALA A C 1
ATOM 817 O O . ALA A 1 106 ? 29.586 -6.268 52.086 1.00 51.38 106 ALA A O 1
ATOM 818 N N . ARG A 1 107 ? 31.133 -4.674 51.778 1.00 50.53 107 ARG A N 1
ATOM 819 C CA . ARG A 1 107 ? 32.207 -5.380 52.481 1.00 50.53 107 ARG A CA 1
ATOM 820 C C . ARG A 1 107 ? 32.462 -4.688 53.810 1.00 50.53 107 ARG A C 1
ATOM 822 O O . ARG A 1 107 ? 33.236 -3.742 53.909 1.00 50.53 107 ARG A O 1
ATOM 829 N N . VAL A 1 108 ? 31.802 -5.212 54.837 1.00 57.94 108 VAL A N 1
ATOM 830 C CA . VAL A 1 108 ? 32.137 -5.000 56.244 1.00 57.94 108 VAL A CA 1
ATOM 831 C C . VAL A 1 108 ? 33.613 -5.350 56.445 1.00 57.94 108 VAL A C 1
ATOM 833 O O . VAL A 1 108 ? 34.008 -6.512 56.349 1.00 57.94 108 VAL A O 1
ATOM 836 N N . ARG A 1 109 ? 34.442 -4.347 56.738 1.00 54.53 109 ARG A N 1
ATOM 837 C CA . ARG A 1 109 ? 35.750 -4.550 57.366 1.00 54.53 109 ARG A CA 1
ATOM 838 C C . ARG A 1 109 ? 35.788 -3.785 58.676 1.00 54.53 109 ARG A C 1
ATOM 840 O O . ARG A 1 109 ? 35.980 -2.577 58.720 1.00 54.53 109 ARG A O 1
ATOM 847 N N . ARG A 1 110 ? 35.611 -4.566 59.739 1.00 55.19 110 ARG A N 1
ATOM 848 C CA . ARG A 1 110 ? 35.994 -4.255 61.112 1.00 55.19 110 ARG A CA 1
ATOM 849 C C . ARG A 1 110 ? 37.469 -3.836 61.122 1.00 55.19 110 ARG A C 1
ATOM 851 O O . ARG A 1 110 ? 38.319 -4.596 60.661 1.00 55.19 110 ARG A O 1
ATOM 858 N N . ARG A 1 111 ? 37.771 -2.659 61.666 1.00 50.75 111 ARG A N 1
ATOM 859 C CA . ARG A 1 111 ? 39.091 -2.348 62.218 1.00 50.75 111 ARG A CA 1
ATOM 860 C C . ARG A 1 111 ? 38.909 -1.959 63.673 1.00 50.75 111 ARG A C 1
ATOM 862 O O . ARG A 1 111 ? 38.219 -1.001 63.996 1.00 50.75 111 ARG A O 1
ATOM 869 N N . SER A 1 112 ? 39.510 -2.786 64.511 1.00 49.59 112 SER A N 1
ATOM 870 C CA . SER A 1 112 ? 39.708 -2.609 65.934 1.00 49.59 112 SER A CA 1
ATOM 871 C C . SER A 1 112 ? 40.495 -1.327 66.203 1.00 49.59 112 SER A C 1
ATOM 873 O O . SER A 1 112 ? 41.537 -1.111 65.585 1.00 49.59 112 SER A O 1
ATOM 875 N N . ALA A 1 113 ? 40.028 -0.522 67.153 1.00 50.34 113 ALA A N 1
ATOM 876 C CA . ALA A 1 113 ? 40.856 0.426 67.882 1.00 50.34 113 ALA A CA 1
ATOM 877 C C . ALA A 1 113 ? 40.815 0.009 69.354 1.00 50.34 113 ALA A C 1
ATOM 879 O O . ALA A 1 113 ? 39.789 0.080 70.027 1.00 50.34 113 ALA A O 1
ATOM 880 N N . THR A 1 114 ? 41.942 -0.532 69.792 1.00 50.06 114 THR A N 1
ATOM 881 C CA . THR A 1 114 ? 42.325 -0.809 71.171 1.00 50.06 114 THR A CA 1
ATOM 882 C C . THR A 1 114 ? 42.380 0.484 71.980 1.00 50.06 114 THR A C 1
ATOM 884 O O . THR A 1 114 ? 43.077 1.424 71.606 1.00 50.06 114 THR A O 1
ATOM 887 N N . THR A 1 115 ? 41.708 0.513 73.126 1.00 58.62 115 THR A N 1
ATOM 888 C CA . THR A 1 115 ? 41.999 1.451 74.216 1.00 58.62 115 THR A CA 1
ATOM 889 C C . THR A 1 115 ? 41.970 0.643 75.504 1.00 58.62 115 THR A C 1
ATOM 891 O O . THR A 1 115 ? 40.905 0.279 75.994 1.00 58.62 115 THR A O 1
ATOM 894 N N . HIS A 1 116 ? 43.157 0.298 75.999 1.00 51.22 116 HIS A N 1
ATOM 895 C CA . HIS A 1 116 ? 43.351 -0.131 77.377 1.00 51.22 116 HIS A CA 1
ATOM 896 C C . HIS A 1 116 ? 43.895 1.058 78.172 1.00 51.22 116 HIS A C 1
ATOM 898 O O . HIS A 1 116 ? 44.662 1.859 77.640 1.00 51.22 116 HIS A O 1
ATOM 904 N N . LYS A 1 117 ? 43.384 1.146 79.400 1.00 51.31 117 LYS A N 1
ATOM 905 C CA . LYS A 1 117 ? 43.733 2.070 80.480 1.00 51.31 117 LYS A CA 1
ATOM 906 C C . LYS A 1 117 ? 45.219 2.075 80.810 1.00 51.31 117 LYS A C 1
ATOM 908 O O . LYS A 1 117 ? 45.834 0.994 80.680 1.00 51.31 117 LYS A O 1
#

Foldseek 3Di:
DDPDPDALLNLLVQLQVVCVVVPHLVVADQKDKPVNVCVRRNDVVSVVCVVVVNAPADDPDDVDITIDGSVSRNVSSVCSNCVVPDDPDDPDDDDPPPPPPDDDDDDDDDDDDDDDD

Radius of gyration: 28.15 Å; chains: 1; bounding box: 55×31×108 Å

Sequence (117 aa):
MAPRPQSAASRARRAQERLRVCGGGDALPAVLTSHDAIACLGRAWFHHLLRHNALPGVQVIRFGVWRCARETFLTWLAEMANEVTLPAEDVVDAPVRSVDTVRTTARVRRRSATTHK

Secondary structure (DSSP, 8-state):
-PPP---HHHHHHHHHHHHHHTT-GGGS-SEEEHHHHHHHH-HHHHHHHHHTT-SSSEESSTTS-EEEEHHHHHHHHHHHHHTT---S-----------------------------